Protein AF-A0A926HIU1-F1 (afdb_monomer_lite)

pLDDT: mean 94.16, std 9.05, range [53.41, 98.88]

Foldseek 3Di:
DVVVVVVVVVVVVVVVLVVVLLVVLLVLLVVLLVLLVVLLVCVLVVVVVVNVVSLVVSLVSLVVNCVSCVVPVCSCPDPSNLVSLLSNLLSQQLVCQLVVHDRDDCVNSVHDPVSNVNSVVVNVVSLVVSLVSVVPPPDPPVVSSVRD

Sequence (148 aa):
MHELTDITHFIRSALSEKDAARDLAVRRSRELIRLCSECIRALHRHDWTETDIKLKGIQAAAQEMREGVQAYPDLYYSGYTQDAMKEVAEAFITSAMIRQQTLPTPQALQVEPSTYLNGMAEAATELRRFILDMMRREDSHSDEAERL

Structure (mmCIF, N/CA/C/O backbone):
data_AF-A0A926HIU1-F1
#
_entry.id   AF-A0A926HIU1-F1
#
loop_
_atom_site.group_PDB
_atom_site.id
_atom_site.type_symbol
_atom_site.label_atom_id
_atom_site.label_alt_id
_atom_site.label_comp_id
_atom_site.label_asym_id
_atom_site.label_entity_id
_atom_site.label_seq_id
_atom_site.pdbx_PDB_ins_code
_atom_site.Cartn_x
_atom_site.Cartn_y
_atom_site.Cartn_z
_atom_site.occupancy
_atom_site.B_iso_or_equiv
_atom_site.auth_seq_id
_atom_site.auth_comp_id
_atom_site.auth_asym_id
_atom_site.auth_atom_id
_atom_site.pdbx_PDB_model_num
ATOM 1 N N . MET A 1 1 ? -27.132 0.061 40.334 1.00 61.88 1 MET A N 1
ATOM 2 C CA . MET A 1 1 ? -25.749 0.588 40.496 1.00 61.88 1 MET A CA 1
ATOM 3 C C . MET A 1 1 ? -24.714 -0.374 39.935 1.00 61.88 1 MET A C 1
ATOM 5 O O . MET A 1 1 ? -24.014 0.055 39.035 1.00 61.88 1 MET A O 1
ATOM 9 N N . HIS A 1 2 ? -24.634 -1.632 40.397 1.00 68.31 2 HIS A N 1
ATOM 10 C CA . HIS A 1 2 ? -23.673 -2.628 39.879 1.00 68.31 2 HIS A CA 1
ATOM 11 C C . HIS A 1 2 ? -23.694 -2.716 38.338 1.00 68.31 2 HIS A C 1
ATOM 13 O O . HIS A 1 2 ? -22.686 -2.440 37.704 1.00 68.31 2 HIS A O 1
ATOM 19 N N . GLU A 1 3 ? -24.887 -2.868 37.752 1.00 81.56 3 GLU A N 1
ATOM 20 C CA . GLU A 1 3 ? -25.115 -2.909 36.295 1.00 81.56 3 GLU A CA 1
ATOM 21 C C . GLU A 1 3 ? -24.490 -1.725 35.533 1.00 81.56 3 GLU A C 1
ATOM 23 O O . GLU A 1 3 ? -23.976 -1.895 34.432 1.00 81.56 3 GLU A O 1
ATOM 28 N N . LEU A 1 4 ? -24.498 -0.516 36.111 1.00 90.75 4 LEU A N 1
ATOM 29 C CA . LEU A 1 4 ? -23.894 0.665 35.487 1.00 90.75 4 LEU A CA 1
ATOM 30 C C . LEU A 1 4 ? -22.361 0.587 35.518 1.00 90.75 4 LEU A C 1
ATOM 32 O O . LEU A 1 4 ? -21.713 1.006 34.560 1.00 90.75 4 LEU A O 1
ATOM 36 N N . THR A 1 5 ? -21.780 0.029 36.583 1.00 93.25 5 THR A N 1
ATOM 37 C CA . THR A 1 5 ? -20.344 -0.271 36.661 1.00 93.25 5 THR A CA 1
ATOM 38 C C . THR A 1 5 ? -19.950 -1.298 35.601 1.00 93.25 5 THR A C 1
ATOM 40 O O . THR A 1 5 ? -18.961 -1.083 34.901 1.00 93.25 5 THR A O 1
ATOM 43 N N . ASP A 1 6 ? -20.746 -2.355 35.431 1.00 94.31 6 ASP A N 1
ATOM 44 C CA . ASP A 1 6 ? -20.492 -3.436 34.471 1.00 94.31 6 ASP A CA 1
ATOM 45 C C . ASP A 1 6 ? -20.585 -2.935 33.020 1.00 94.31 6 ASP A C 1
ATOM 47 O O . ASP A 1 6 ? -19.656 -3.120 32.231 1.00 94.31 6 ASP A O 1
ATOM 51 N N . ILE A 1 7 ? -21.645 -2.183 32.691 1.00 95.31 7 ILE A N 1
ATOM 52 C CA . ILE A 1 7 ? -21.810 -1.498 31.397 1.00 95.31 7 ILE A CA 1
ATOM 53 C C . ILE A 1 7 ? -20.630 -0.547 31.129 1.00 95.31 7 ILE A C 1
ATOM 55 O O . ILE A 1 7 ? -20.047 -0.565 30.044 1.00 95.31 7 ILE A O 1
ATOM 59 N N . THR A 1 8 ? -20.224 0.250 32.123 1.00 96.38 8 THR A N 1
ATOM 60 C CA . THR A 1 8 ? -19.092 1.186 31.987 1.00 96.38 8 THR A CA 1
ATOM 61 C C . THR A 1 8 ? -17.752 0.452 31.843 1.00 96.38 8 THR A C 1
ATOM 63 O O . THR A 1 8 ? -16.850 0.942 31.163 1.00 96.38 8 THR A O 1
ATOM 66 N N . HIS A 1 9 ? -17.595 -0.726 32.455 1.00 95.88 9 HIS A N 1
ATOM 67 C CA . HIS A 1 9 ? -16.417 -1.572 32.275 1.00 95.88 9 HIS A CA 1
ATOM 68 C C . HIS A 1 9 ? -16.350 -2.139 30.855 1.00 95.88 9 HIS A C 1
ATOM 70 O O . HIS A 1 9 ? -15.303 -2.040 30.213 1.00 95.88 9 HIS A O 1
ATOM 76 N N . PHE A 1 10 ? -17.456 -2.692 30.353 1.00 96.25 10 PHE A N 1
ATOM 77 C CA . PHE A 1 10 ? -17.552 -3.224 28.995 1.00 96.25 10 PHE A CA 1
ATOM 78 C C . PHE A 1 10 ? -17.239 -2.152 27.940 1.00 96.25 10 PHE A C 1
ATOM 80 O O . PHE A 1 10 ? -16.348 -2.347 27.113 1.00 96.25 10 PHE A O 1
ATOM 87 N N . ILE A 1 11 ? -17.892 -0.985 28.026 1.00 97.25 11 ILE A N 1
ATOM 88 C CA . ILE A 1 11 ? -17.671 0.138 27.099 1.00 97.25 11 ILE A CA 1
ATOM 89 C C . ILE A 1 11 ? -16.201 0.584 27.114 1.00 97.25 11 ILE A C 1
ATOM 91 O O . ILE A 1 11 ? -15.611 0.790 26.055 1.00 97.25 11 ILE A O 1
ATOM 95 N N . ARG A 1 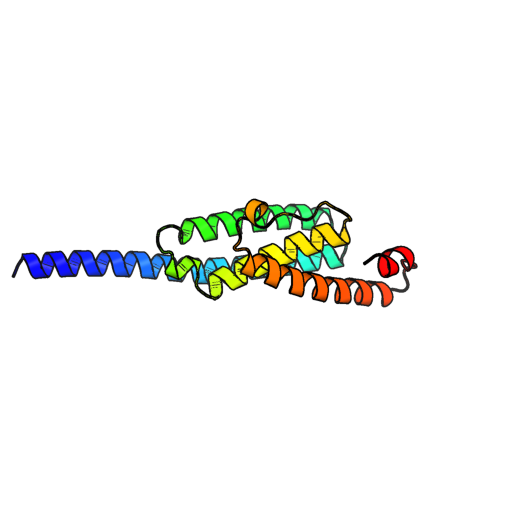12 ? -15.578 0.694 28.296 1.00 97.25 12 ARG A N 1
ATOM 96 C CA . ARG A 1 12 ? -14.164 1.083 28.411 1.00 97.25 12 ARG A CA 1
ATOM 97 C C . ARG A 1 12 ? -13.221 0.057 27.777 1.00 97.25 12 ARG A C 1
ATOM 99 O O . ARG A 1 12 ? -12.244 0.476 27.163 1.00 97.25 12 ARG A O 1
ATOM 106 N N . SER A 1 13 ? -13.498 -1.242 27.910 1.00 97.06 13 SER A N 1
ATOM 107 C CA . SER A 1 13 ? -12.695 -2.299 27.273 1.00 97.06 13 SER A CA 1
ATOM 108 C C . SER A 1 13 ? -12.758 -2.177 25.750 1.00 97.06 13 SER A C 1
ATOM 110 O O . SER A 1 13 ? -11.735 -1.932 25.117 1.00 97.06 13 SER A O 1
ATOM 112 N N . ALA A 1 14 ? -13.970 -2.172 25.185 1.00 96.19 14 ALA A N 1
ATOM 113 C CA . ALA A 1 14 ? -14.190 -2.082 23.741 1.00 96.19 14 ALA A CA 1
ATOM 114 C C . ALA A 1 14 ? -13.585 -0.811 23.108 1.00 96.19 14 ALA A C 1
ATOM 116 O O . ALA A 1 14 ? -13.037 -0.863 22.007 1.00 96.19 14 ALA A O 1
ATOM 117 N N . LEU A 1 15 ? -13.640 0.332 23.805 1.00 97.25 15 LEU A N 1
ATOM 118 C CA . LEU A 1 15 ? -12.967 1.559 23.361 1.00 97.25 15 LEU A CA 1
ATOM 119 C C . LEU A 1 15 ? -11.438 1.431 23.416 1.00 97.25 15 LEU A C 1
ATOM 121 O O . LEU A 1 15 ? -10.770 1.810 22.458 1.00 97.25 15 LEU A O 1
ATOM 125 N N . SER A 1 16 ? -10.888 0.845 24.483 1.00 97.75 16 SER A N 1
ATOM 126 C CA . SER A 1 16 ? -9.435 0.672 24.656 1.00 97.75 16 SER A CA 1
ATOM 127 C C . SER A 1 16 ? -8.839 -0.304 23.632 1.00 97.75 16 SER A C 1
ATOM 129 O O . SER A 1 16 ? -7.757 -0.069 23.097 1.00 97.75 16 SER A O 1
ATOM 131 N N . GLU A 1 17 ? -9.560 -1.384 23.320 1.00 97.12 17 GLU A N 1
ATOM 132 C CA . GLU A 1 17 ? -9.205 -2.365 22.287 1.00 97.12 17 GLU A CA 1
ATOM 133 C C . GLU A 1 17 ? -9.196 -1.727 20.887 1.00 97.12 17 GLU A C 1
ATOM 135 O O . GLU A 1 17 ? -8.283 -1.966 20.091 1.00 97.12 17 GLU A O 1
ATOM 140 N N . LYS A 1 18 ? -10.167 -0.850 20.606 1.00 97.75 18 LYS A N 1
ATOM 141 C CA . LYS A 1 18 ? -10.254 -0.100 19.348 1.00 97.75 18 LYS A CA 1
ATOM 142 C C . LYS A 1 18 ? -9.202 1.011 19.231 1.00 97.75 18 LYS A C 1
ATOM 144 O O . LYS A 1 18 ? -8.629 1.184 18.155 1.00 97.75 18 LYS A O 1
ATOM 149 N N . ASP A 1 19 ? -8.912 1.735 20.312 1.00 98.06 19 ASP A N 1
ATOM 150 C CA . ASP A 1 19 ? -7.823 2.720 20.364 1.00 98.06 19 ASP A CA 1
ATOM 151 C C . ASP A 1 19 ? -6.466 2.049 20.089 1.00 98.06 19 ASP A C 1
ATOM 153 O O . ASP A 1 19 ? -5.691 2.531 19.261 1.00 98.06 19 ASP A O 1
ATOM 157 N N . ALA A 1 20 ? -6.206 0.885 20.697 1.00 97.69 20 ALA A N 1
ATOM 158 C CA . ALA A 1 20 ? -4.994 0.107 20.444 1.00 97.69 20 ALA A CA 1
ATOM 159 C C . ALA A 1 20 ? -4.888 -0.368 18.980 1.00 97.69 20 ALA A C 1
ATOM 161 O O . ALA A 1 20 ? -3.801 -0.317 18.393 1.00 97.69 20 ALA A O 1
ATOM 162 N N . ALA A 1 21 ? -6.004 -0.781 18.366 1.00 98.00 21 ALA A N 1
ATOM 163 C CA . ALA A 1 21 ? -6.051 -1.152 16.951 1.00 98.00 21 ALA A CA 1
ATOM 164 C C . ALA A 1 21 ? -5.773 0.044 16.022 1.00 98.00 21 ALA A C 1
ATOM 166 O O . ALA A 1 21 ? -4.969 -0.078 15.095 1.00 98.00 21 ALA A O 1
ATOM 167 N N . ARG A 1 22 ? -6.348 1.225 16.303 1.00 98.44 22 ARG 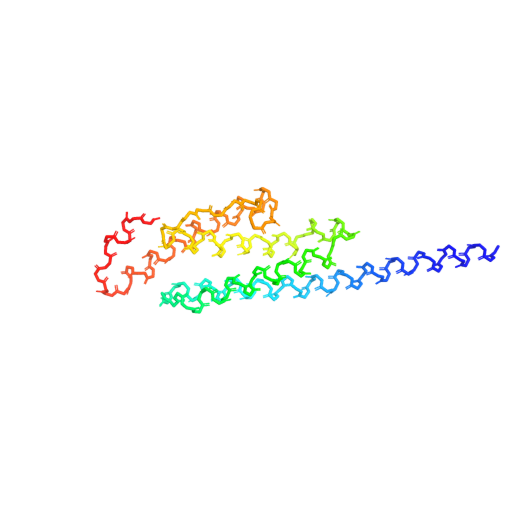A N 1
ATOM 168 C CA . ARG A 1 22 ? -6.043 2.473 15.575 1.00 98.44 22 ARG A CA 1
ATOM 169 C C . ARG A 1 22 ? -4.556 2.804 15.662 1.00 98.44 22 ARG A C 1
ATOM 171 O O . ARG A 1 22 ? -3.921 3.064 14.644 1.00 98.44 22 ARG A O 1
ATOM 178 N N . ASP A 1 23 ? -3.987 2.776 16.861 1.00 98.31 23 ASP A N 1
ATOM 179 C CA . ASP A 1 23 ? -2.602 3.192 17.088 1.00 98.31 23 ASP A CA 1
ATOM 180 C C . ASP A 1 23 ? -1.588 2.166 16.538 1.00 98.31 23 ASP A C 1
ATOM 182 O O . ASP A 1 23 ? -0.433 2.503 16.261 1.00 98.31 23 ASP A O 1
ATOM 186 N N . LEU A 1 24 ? -2.000 0.912 16.321 1.00 97.88 24 LEU A N 1
ATOM 187 C CA . LEU A 1 24 ? -1.267 -0.057 15.502 1.00 97.88 24 LEU A CA 1
ATOM 188 C C . LEU A 1 24 ? -1.399 0.253 14.001 1.00 97.88 24 LEU A C 1
ATOM 190 O O . LEU A 1 24 ? -0.385 0.288 13.303 1.00 97.88 24 LEU A O 1
ATOM 194 N N . ALA A 1 25 ? -2.606 0.535 13.509 1.00 98.12 25 ALA A N 1
ATOM 195 C CA . ALA A 1 25 ? -2.863 0.834 12.100 1.00 98.12 25 ALA A CA 1
ATOM 196 C C . ALA A 1 25 ? -2.163 2.122 11.619 1.00 98.12 25 ALA A C 1
ATOM 198 O O . ALA A 1 25 ? -1.570 2.124 10.545 1.00 98.12 25 ALA A O 1
ATOM 199 N N . VAL A 1 26 ? -2.115 3.176 12.442 1.00 98.56 26 VAL A N 1
ATOM 200 C CA . VAL A 1 26 ? -1.377 4.430 12.165 1.00 98.56 26 VAL A CA 1
ATOM 201 C C . VAL A 1 26 ? 0.150 4.228 12.134 1.00 98.56 26 VAL A C 1
ATOM 203 O O . VAL A 1 26 ? 0.873 5.025 11.532 1.00 98.56 26 VAL A O 1
ATOM 206 N N . ARG A 1 27 ? 0.668 3.161 12.759 1.00 98.44 27 ARG A N 1
ATOM 207 C CA . ARG A 1 27 ? 2.082 2.762 12.639 1.00 98.44 27 ARG A CA 1
ATOM 208 C C . ARG A 1 27 ? 2.318 1.880 11.412 1.00 98.44 27 ARG A C 1
ATOM 210 O O . ARG A 1 27 ? 3.248 2.157 10.659 1.00 98.44 27 ARG A O 1
ATOM 217 N N . ARG A 1 28 ? 1.462 0.875 11.177 1.00 98.31 28 ARG A N 1
ATOM 218 C CA . ARG A 1 28 ? 1.539 -0.007 9.998 1.00 98.31 28 ARG A CA 1
ATOM 219 C C . ARG A 1 28 ? 1.357 0.757 8.681 1.00 98.31 28 ARG A C 1
ATOM 221 O O . ARG A 1 28 ? 2.085 0.463 7.744 1.00 98.31 28 ARG A O 1
ATOM 228 N N . SER A 1 29 ? 0.496 1.778 8.622 1.00 98.56 29 SER A N 1
ATOM 229 C CA . SER A 1 29 ? 0.329 2.630 7.433 1.00 98.56 29 SER A CA 1
ATOM 230 C C . SER A 1 29 ? 1.634 3.301 7.011 1.00 98.56 29 SER A C 1
ATOM 232 O O . SER A 1 29 ? 2.082 3.135 5.882 1.00 98.56 29 SER A O 1
ATOM 234 N N . ARG A 1 30 ? 2.285 4.015 7.936 1.00 98.62 30 ARG A N 1
ATOM 235 C CA . ARG A 1 30 ? 3.547 4.735 7.695 1.00 98.62 30 ARG A CA 1
ATOM 236 C C . ARG A 1 30 ? 4.676 3.804 7.259 1.00 98.62 30 ARG A C 1
ATOM 238 O O . ARG A 1 30 ? 5.469 4.170 6.397 1.00 98.62 30 ARG A O 1
ATOM 245 N N . GLU A 1 31 ? 4.731 2.609 7.839 1.00 98.56 31 GLU A N 1
ATOM 246 C CA . GLU A 1 31 ? 5.703 1.581 7.465 1.00 98.56 31 GLU A CA 1
ATOM 247 C C . GLU A 1 31 ? 5.413 0.994 6.074 1.00 98.56 31 GLU A C 1
ATOM 249 O O . GLU A 1 31 ? 6.321 0.865 5.256 1.00 98.56 31 GLU A O 1
ATOM 254 N N . LEU A 1 32 ? 4.146 0.715 5.757 1.00 98.75 32 LEU A N 1
ATOM 255 C CA . LEU A 1 32 ? 3.725 0.220 4.446 1.00 98.75 32 LEU A CA 1
ATOM 256 C C . LEU A 1 32 ? 4.008 1.245 3.334 1.00 98.75 32 LEU A C 1
ATOM 258 O O . LEU A 1 32 ? 4.579 0.883 2.306 1.00 98.75 32 LEU A O 1
ATOM 262 N N . ILE A 1 33 ? 3.718 2.527 3.581 1.00 98.81 33 ILE A N 1
ATOM 263 C CA . ILE A 1 33 ? 4.071 3.665 2.713 1.00 98.81 33 ILE A CA 1
ATOM 264 C C . ILE A 1 33 ? 5.592 3.716 2.480 1.00 98.81 33 ILE A C 1
ATOM 266 O O . ILE A 1 33 ? 6.048 3.790 1.338 1.00 98.81 33 ILE A O 1
ATOM 270 N N . ARG A 1 34 ? 6.408 3.596 3.544 1.00 98.81 34 ARG A N 1
ATOM 271 C CA . ARG A 1 34 ? 7.880 3.548 3.432 1.00 98.81 34 ARG A CA 1
ATOM 272 C C . ARG A 1 34 ? 8.341 2.396 2.534 1.00 98.81 34 ARG A C 1
ATOM 274 O O . ARG A 1 34 ? 9.189 2.613 1.667 1.00 98.81 34 ARG A O 1
ATOM 281 N N . LEU A 1 35 ? 7.787 1.197 2.722 1.00 98.81 35 LEU A N 1
ATOM 282 C CA . LEU A 1 35 ? 8.125 0.011 1.929 1.00 98.81 35 LEU A CA 1
ATOM 283 C C . LEU A 1 35 ? 7.746 0.182 0.447 1.00 98.81 35 LEU A C 1
ATOM 285 O O . LEU A 1 35 ? 8.570 -0.123 -0.417 1.00 98.81 35 LEU A O 1
ATOM 289 N N . CYS A 1 36 ? 6.564 0.733 0.146 1.00 98.81 36 CYS A N 1
ATOM 290 C CA . CYS A 1 36 ? 6.122 1.040 -1.224 1.00 98.81 36 CYS A CA 1
ATOM 291 C C . CYS A 1 36 ? 7.060 2.052 -1.898 1.00 98.81 36 CYS A C 1
ATOM 293 O O . CYS A 1 36 ? 7.647 1.762 -2.942 1.00 98.81 36 CYS A O 1
ATOM 295 N N . SER A 1 37 ? 7.320 3.176 -1.224 1.00 98.50 37 SER A N 1
ATOM 296 C CA . SER A 1 37 ? 8.301 4.189 -1.630 1.00 98.50 37 SER A CA 1
ATOM 297 C C . SER A 1 37 ? 9.711 3.622 -1.880 1.00 98.50 37 SER A C 1
ATOM 299 O O . SER A 1 37 ? 10.435 4.101 -2.752 1.00 98.50 37 SER A O 1
ATOM 301 N N . GLU A 1 38 ? 10.155 2.615 -1.124 1.00 98.62 38 GLU A N 1
ATOM 302 C CA . GLU A 1 38 ? 11.442 1.949 -1.366 1.00 98.62 38 GLU A CA 1
ATOM 303 C C . GLU A 1 38 ? 11.417 0.968 -2.540 1.00 98.62 38 GLU A C 1
ATOM 305 O O . GLU A 1 38 ? 12.418 0.859 -3.247 1.00 98.62 38 GLU A O 1
ATOM 310 N N . CYS A 1 39 ? 10.297 0.281 -2.773 1.00 98.69 39 CYS A N 1
ATOM 311 C CA . CYS A 1 39 ? 10.114 -0.577 -3.942 1.00 98.69 39 CYS A CA 1
ATOM 312 C C . CYS A 1 39 ? 10.135 0.237 -5.238 1.00 98.69 39 CYS A C 1
ATOM 314 O O . CYS A 1 39 ? 10.823 -0.130 -6.186 1.00 98.69 39 CYS A O 1
ATOM 316 N N . ILE A 1 40 ? 9.472 1.393 -5.245 1.00 98.00 40 ILE A N 1
ATOM 317 C CA . ILE A 1 40 ?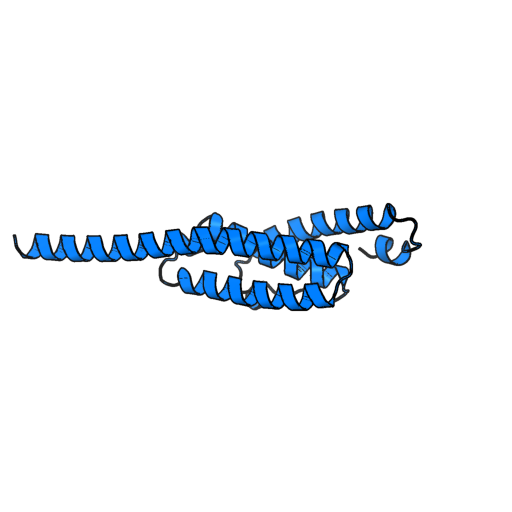 9.506 2.342 -6.361 1.00 98.00 40 ILE A CA 1
ATOM 318 C C . ILE A 1 40 ? 10.945 2.835 -6.607 1.00 98.00 40 ILE A C 1
ATOM 320 O O . ILE A 1 40 ? 11.427 2.817 -7.739 1.00 98.00 40 ILE A O 1
ATOM 324 N N . ARG A 1 41 ? 11.710 3.163 -5.556 1.00 97.38 41 ARG A N 1
ATOM 325 C CA . ARG A 1 41 ? 13.138 3.518 -5.706 1.00 97.38 41 ARG A CA 1
ATOM 326 C C . ARG A 1 41 ? 14.012 2.370 -6.229 1.00 97.38 41 ARG A C 1
ATOM 328 O O . ARG A 1 41 ? 15.030 2.664 -6.851 1.00 97.38 41 ARG A O 1
ATOM 335 N N . ALA A 1 42 ? 13.668 1.107 -5.967 1.00 97.44 42 ALA A N 1
ATOM 336 C CA . ALA A 1 42 ? 14.366 -0.055 -6.530 1.00 97.44 42 ALA A CA 1
ATOM 337 C C . ALA A 1 42 ? 14.035 -0.247 -8.023 1.00 97.44 42 ALA A C 1
ATOM 339 O O . ALA A 1 42 ? 14.953 -0.436 -8.824 1.00 97.44 42 ALA A O 1
ATOM 340 N N . LEU A 1 43 ? 12.762 -0.073 -8.412 1.00 95.56 43 LEU A N 1
ATOM 341 C CA . LEU A 1 43 ? 12.321 -0.056 -9.814 1.00 95.56 43 LEU A CA 1
ATOM 342 C C . LEU A 1 43 ? 13.109 0.974 -10.640 1.00 95.56 43 LEU A C 1
ATOM 344 O O . LEU A 1 43 ? 13.678 0.610 -11.662 1.00 95.56 43 LEU A O 1
ATOM 348 N N . HIS A 1 44 ? 13.250 2.216 -10.158 1.00 94.00 44 HIS A N 1
ATOM 349 C CA . HIS A 1 44 ? 14.044 3.288 -10.805 1.00 94.00 44 HIS A CA 1
ATOM 350 C C . HIS A 1 44 ? 15.543 2.986 -10.993 1.00 94.00 44 HIS A C 1
ATOM 352 O O . HIS A 1 44 ? 16.227 3.683 -11.751 1.00 94.00 44 HIS A O 1
ATOM 358 N N . ARG A 1 45 ? 16.075 1.968 -10.304 1.00 93.06 45 ARG A N 1
ATOM 359 C CA . ARG A 1 45 ? 17.447 1.456 -10.480 1.00 93.06 45 ARG A CA 1
ATOM 360 C C . ARG A 1 45 ? 17.511 0.181 -11.325 1.00 93.06 45 ARG A C 1
ATOM 362 O O . ARG A 1 45 ? 18.600 -0.347 -11.511 1.00 93.06 45 ARG A O 1
ATOM 369 N N . HIS A 1 46 ? 16.371 -0.310 -11.813 1.00 92.88 46 HIS A N 1
ATOM 370 C CA . HIS A 1 46 ? 16.218 -1.610 -12.471 1.00 92.88 46 HIS A CA 1
ATOM 371 C C . HIS A 1 46 ? 16.690 -2.789 -11.589 1.00 92.88 46 HIS A C 1
ATOM 373 O O . HIS A 1 46 ? 17.028 -3.859 -12.098 1.00 92.88 46 HIS A O 1
ATOM 379 N N . ASP A 1 47 ? 16.691 -2.628 -10.255 1.00 96.38 47 ASP A N 1
ATOM 380 C CA . ASP A 1 47 ? 17.004 -3.720 -9.326 1.00 96.38 47 ASP A CA 1
ATOM 381 C C . ASP A 1 47 ? 15.765 -4.600 -9.140 1.00 96.38 47 ASP A C 1
ATOM 383 O O . ASP A 1 47 ? 14.977 -4.473 -8.195 1.00 96.38 47 ASP A O 1
ATOM 387 N N . TRP A 1 48 ? 15.565 -5.489 -10.110 1.00 95.69 48 TRP A N 1
ATOM 388 C CA . TRP A 1 48 ? 14.440 -6.418 -10.136 1.00 95.69 48 TRP A CA 1
ATOM 389 C C . TRP A 1 48 ? 14.469 -7.413 -8.969 1.00 95.69 48 TRP A C 1
ATOM 391 O O . TRP A 1 48 ? 13.412 -7.874 -8.543 1.00 95.69 48 TRP A O 1
ATOM 401 N N . THR A 1 49 ? 15.650 -7.710 -8.414 1.00 97.88 49 THR A N 1
ATOM 402 C CA . THR A 1 49 ? 15.791 -8.650 -7.291 1.00 97.88 49 THR A CA 1
ATOM 403 C C . THR A 1 49 ? 15.347 -7.990 -5.990 1.00 97.88 49 THR A C 1
ATOM 405 O O . THR A 1 49 ? 14.538 -8.562 -5.259 1.00 97.88 49 THR A O 1
ATOM 408 N N . GLU A 1 50 ? 15.799 -6.762 -5.721 1.00 98.12 50 GLU A N 1
ATOM 409 C CA . GLU A 1 50 ? 15.314 -5.976 -4.586 1.00 98.12 50 GLU A CA 1
ATOM 410 C C . GLU A 1 50 ? 13.816 -5.657 -4.732 1.00 98.12 50 GLU A C 1
ATOM 412 O O . GLU A 1 50 ? 13.070 -5.780 -3.760 1.00 98.12 50 GLU A O 1
ATOM 417 N N . THR A 1 51 ? 13.350 -5.337 -5.945 1.00 98.38 51 THR A N 1
ATOM 418 C CA . THR A 1 51 ? 11.923 -5.138 -6.260 1.00 98.38 51 THR A CA 1
ATOM 419 C C . THR A 1 51 ? 11.086 -6.365 -5.886 1.00 98.38 51 THR A C 1
ATOM 421 O O . THR A 1 51 ? 10.137 -6.243 -5.114 1.00 98.38 51 THR A O 1
ATOM 424 N N . ASP A 1 52 ? 11.436 -7.563 -6.370 1.00 98.25 52 ASP A N 1
ATOM 425 C CA . ASP A 1 52 ? 10.649 -8.780 -6.117 1.00 98.25 52 ASP A CA 1
ATOM 426 C C . ASP A 1 52 ? 10.700 -9.247 -4.652 1.00 98.25 52 ASP A C 1
ATOM 428 O O . ASP A 1 52 ? 9.811 -9.976 -4.201 1.00 98.25 52 ASP A O 1
ATOM 432 N N . ILE A 1 53 ? 11.712 -8.822 -3.888 1.00 98.50 53 ILE A N 1
ATOM 433 C CA . ILE A 1 53 ? 11.763 -8.985 -2.429 1.00 98.50 53 ILE A CA 1
ATOM 434 C C . ILE A 1 53 ? 10.845 -7.961 -1.744 1.00 98.50 53 ILE A C 1
ATOM 436 O O . ILE A 1 53 ? 10.028 -8.341 -0.900 1.00 98.50 53 ILE A O 1
ATOM 440 N N . LYS A 1 54 ? 10.925 -6.675 -2.116 1.00 98.69 54 LYS A N 1
ATOM 441 C CA . LYS A 1 54 ? 10.111 -5.611 -1.507 1.00 98.69 54 LYS A CA 1
ATOM 442 C C . LYS A 1 54 ? 8.620 -5.776 -1.798 1.00 98.69 54 LYS A C 1
ATOM 444 O O . LYS A 1 54 ? 7.841 -5.629 -0.865 1.00 98.69 54 LYS A O 1
ATOM 449 N N . LEU A 1 55 ? 8.209 -6.167 -3.008 1.00 98.62 55 LEU A N 1
ATOM 450 C CA . LEU A 1 55 ? 6.798 -6.445 -3.330 1.00 98.62 55 LEU A CA 1
ATOM 451 C C . LEU A 1 55 ? 6.200 -7.532 -2.421 1.00 98.62 55 LEU A C 1
ATOM 453 O O . LEU A 1 55 ? 5.099 -7.363 -1.902 1.00 98.62 55 LEU A O 1
ATOM 457 N N . LYS A 1 56 ? 6.942 -8.614 -2.146 1.00 98.50 56 LYS A N 1
ATOM 458 C CA . LYS A 1 56 ? 6.507 -9.666 -1.205 1.00 98.50 56 LYS A CA 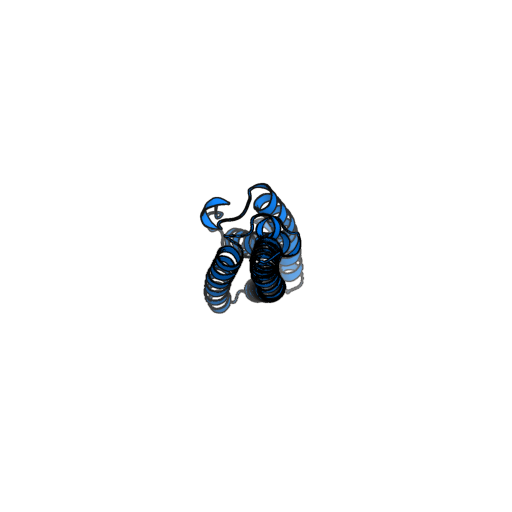1
ATOM 459 C C . LYS A 1 56 ? 6.388 -9.137 0.228 1.00 98.50 56 LYS A C 1
ATOM 461 O O . LYS A 1 56 ? 5.417 -9.447 0.913 1.00 98.50 56 LYS A O 1
ATOM 466 N N . GLY A 1 57 ? 7.337 -8.302 0.660 1.00 98.69 57 GLY A N 1
ATOM 467 C CA . GLY A 1 57 ? 7.278 -7.617 1.957 1.00 98.69 57 GLY A CA 1
ATOM 468 C C . GLY A 1 57 ? 6.076 -6.672 2.081 1.00 98.69 57 GLY A C 1
ATOM 469 O O . GLY A 1 57 ? 5.378 -6.701 3.090 1.00 98.69 57 GLY A O 1
ATOM 470 N N . ILE A 1 58 ? 5.784 -5.896 1.033 1.00 98.81 58 ILE A N 1
ATOM 471 C CA . ILE A 1 58 ? 4.609 -5.018 0.936 1.00 98.81 58 ILE A CA 1
ATOM 472 C C . ILE A 1 58 ? 3.318 -5.838 1.013 1.00 98.81 58 ILE A C 1
ATOM 474 O O . ILE A 1 58 ? 2.419 -5.475 1.765 1.00 98.81 58 ILE A O 1
ATOM 478 N N . GLN A 1 59 ? 3.223 -6.962 0.294 1.00 98.56 59 GLN A N 1
ATOM 479 C CA . GLN A 1 59 ? 2.035 -7.822 0.316 1.00 98.56 59 GLN A CA 1
ATOM 480 C C . GLN A 1 59 ? 1.747 -8.373 1.722 1.00 98.56 59 GLN A C 1
ATOM 482 O O . GLN A 1 59 ? 0.601 -8.325 2.171 1.00 98.56 59 GLN A O 1
ATOM 487 N N . ALA A 1 60 ? 2.783 -8.835 2.431 1.00 98.56 60 ALA A N 1
ATOM 488 C CA . ALA A 1 60 ? 2.670 -9.312 3.809 1.00 98.56 60 ALA A CA 1
ATOM 489 C C . ALA A 1 60 ? 2.293 -8.183 4.787 1.00 98.56 60 ALA A C 1
ATOM 491 O O . ALA A 1 60 ? 1.338 -8.322 5.550 1.00 98.56 60 ALA A O 1
ATOM 492 N N . ALA A 1 61 ? 2.971 -7.033 4.717 1.00 98.62 61 ALA A N 1
ATOM 493 C CA . ALA A 1 61 ? 2.678 -5.877 5.567 1.00 98.62 61 ALA A CA 1
ATOM 494 C C . ALA A 1 61 ? 1.268 -5.300 5.315 1.00 98.62 61 ALA A C 1
ATOM 496 O O . ALA A 1 61 ? 0.590 -4.884 6.256 1.00 98.62 61 ALA A O 1
ATOM 497 N N . ALA A 1 62 ? 0.787 -5.327 4.067 1.00 98.56 62 ALA A N 1
ATOM 498 C CA . ALA A 1 62 ? -0.577 -4.948 3.715 1.00 98.56 62 ALA A CA 1
ATOM 499 C C . ALA A 1 62 ? -1.614 -5.938 4.271 1.00 98.56 62 ALA A C 1
ATOM 501 O O . ALA A 1 62 ? -2.637 -5.509 4.804 1.00 98.56 62 ALA A O 1
ATOM 502 N N . GLN A 1 63 ? -1.347 -7.248 4.210 1.00 98.31 63 GLN A N 1
ATOM 503 C CA . GLN A 1 63 ? -2.197 -8.261 4.842 1.00 98.31 63 GLN A CA 1
ATOM 504 C C . GLN A 1 63 ? -2.270 -8.052 6.364 1.00 98.31 63 GLN A C 1
ATOM 506 O O . GLN A 1 63 ? -3.366 -7.862 6.890 1.00 98.31 63 GLN A O 1
ATOM 511 N N . GLU A 1 64 ? -1.123 -7.975 7.047 1.00 97.81 64 GLU A N 1
ATOM 512 C CA . GLU A 1 64 ? -1.037 -7.685 8.487 1.00 97.81 64 GLU A CA 1
ATOM 513 C C . GLU A 1 64 ? -1.810 -6.413 8.879 1.00 97.81 64 GLU A C 1
ATOM 515 O O . GLU A 1 64 ? -2.431 -6.331 9.945 1.00 97.81 64 GLU A O 1
ATOM 520 N N . MET A 1 65 ? -1.748 -5.380 8.037 1.00 97.38 65 MET A N 1
ATOM 521 C CA . MET A 1 65 ? -2.449 -4.126 8.272 1.00 97.38 65 MET A CA 1
ATOM 522 C C . MET A 1 65 ? -3.968 -4.283 8.152 1.00 97.38 65 MET A C 1
ATOM 524 O O . MET A 1 65 ? -4.678 -3.780 9.021 1.00 97.38 65 MET A O 1
ATOM 528 N N . ARG A 1 66 ? -4.465 -5.002 7.134 1.00 97.00 66 ARG A N 1
ATOM 529 C CA . ARG A 1 66 ? -5.902 -5.284 6.964 1.00 97.00 66 ARG A CA 1
ATOM 530 C C . ARG A 1 66 ? -6.452 -6.147 8.099 1.00 97.00 66 ARG A C 1
ATOM 532 O O . ARG A 1 66 ? -7.484 -5.804 8.667 1.00 97.00 66 ARG A O 1
ATOM 539 N N . GLU A 1 67 ? -5.742 -7.209 8.473 1.00 96.75 67 GLU A N 1
ATOM 540 C CA . GLU A 1 67 ? -6.101 -8.085 9.599 1.00 96.75 67 GLU A CA 1
ATOM 541 C C . GLU A 1 67 ? -6.191 -7.294 10.914 1.00 96.75 67 GLU A C 1
ATOM 543 O O . GLU A 1 67 ? -7.168 -7.414 11.652 1.00 96.75 67 GLU A O 1
ATOM 548 N N . GLY A 1 68 ? -5.230 -6.394 11.164 1.00 96.19 68 GLY A N 1
ATOM 549 C CA . GLY A 1 68 ? -5.200 -5.535 12.355 1.00 96.19 68 GLY A CA 1
ATOM 550 C C . GLY A 1 68 ? -6.367 -4.545 12.495 1.00 96.19 68 GLY A C 1
ATOM 551 O O . GLY A 1 68 ? -6.566 -4.011 13.586 1.00 96.19 68 GLY A O 1
ATOM 552 N N . VAL A 1 69 ? -7.149 -4.308 11.434 1.00 96.56 69 VAL A N 1
ATOM 553 C CA . VAL A 1 69 ? -8.354 -3.452 11.452 1.00 96.56 69 VAL A CA 1
ATOM 554 C C . VAL A 1 69 ? -9.637 -4.190 11.053 1.00 96.56 69 VAL A C 1
ATOM 556 O O . VAL A 1 69 ? -10.691 -3.566 10.980 1.00 96.56 69 VAL A O 1
ATOM 559 N N . GLN A 1 70 ? -9.594 -5.508 10.830 1.00 93.94 70 GLN A N 1
ATOM 560 C CA . GLN A 1 70 ? -10.720 -6.279 10.281 1.00 93.94 70 GLN A CA 1
ATOM 561 C C . GLN A 1 70 ? -11.997 -6.195 11.139 1.00 93.94 70 GLN A C 1
ATOM 563 O O . GLN A 1 70 ? -13.103 -6.171 10.602 1.00 93.94 70 GLN A O 1
ATOM 568 N N . ALA A 1 71 ? -11.856 -6.110 12.465 1.00 95.06 71 ALA A N 1
ATOM 569 C CA . ALA A 1 71 ? -12.973 -5.949 13.401 1.00 95.06 71 ALA A CA 1
ATOM 570 C C . ALA A 1 71 ? -13.554 -4.517 13.447 1.00 95.06 71 ALA A C 1
ATOM 572 O O . ALA A 1 71 ? -14.587 -4.292 14.077 1.00 95.06 71 ALA A O 1
ATOM 573 N N . TYR A 1 72 ? -12.906 -3.545 12.796 1.00 96.81 72 TYR A N 1
ATOM 574 C CA . TYR A 1 72 ? -13.187 -2.117 12.931 1.00 96.81 72 TYR A CA 1
ATOM 575 C C . TYR A 1 72 ? -13.284 -1.435 11.552 1.00 96.81 72 TYR A C 1
ATOM 577 O O . TYR A 1 72 ? -12.324 -0.798 11.104 1.00 96.81 72 TYR A O 1
ATOM 585 N N . PRO A 1 73 ? -14.439 -1.521 10.862 1.00 96.56 73 PRO A N 1
ATOM 586 C CA . PRO A 1 73 ? -14.598 -0.981 9.510 1.00 96.56 73 PRO A CA 1
ATOM 587 C C . PRO A 1 73 ? -14.243 0.506 9.374 1.00 96.56 73 PRO A C 1
ATOM 589 O O . PRO A 1 73 ? -13.696 0.910 8.355 1.00 96.56 73 PRO A O 1
ATOM 592 N N . ASP A 1 74 ? -14.476 1.328 10.399 1.00 97.75 74 ASP A N 1
ATOM 593 C CA . ASP A 1 74 ? -14.112 2.750 10.380 1.00 97.75 74 ASP A CA 1
ATOM 594 C C . ASP A 1 74 ? -12.598 3.007 10.500 1.00 97.75 74 ASP A C 1
ATOM 596 O O . ASP A 1 74 ? -12.127 4.066 10.092 1.00 97.75 74 ASP A O 1
ATOM 600 N N . LEU A 1 75 ? -11.817 2.033 10.985 1.00 98.12 75 LEU A N 1
ATOM 601 C CA . LEU A 1 75 ? -10.353 2.054 10.898 1.00 98.12 75 LEU A CA 1
ATOM 602 C C . LEU A 1 75 ? -9.869 1.538 9.530 1.00 98.12 75 LEU A C 1
ATOM 604 O O . LEU A 1 75 ? -8.884 2.058 9.002 1.00 98.12 75 LEU A O 1
ATOM 608 N N . TYR A 1 76 ? -10.580 0.585 8.913 1.00 97.50 76 TYR A N 1
ATOM 609 C CA . TYR A 1 76 ? -10.300 0.131 7.542 1.00 97.50 76 TYR A CA 1
ATOM 610 C C . TYR A 1 76 ? -10.551 1.230 6.496 1.00 97.50 76 TYR A C 1
ATOM 612 O O . TYR A 1 76 ? -9.680 1.512 5.677 1.00 97.50 76 TYR A O 1
ATOM 620 N N . TYR A 1 77 ? -11.701 1.905 6.544 1.00 97.25 77 TYR A N 1
ATOM 621 C CA . TYR A 1 77 ? -12.049 3.003 5.628 1.00 97.25 77 TYR A CA 1
ATOM 622 C C . TYR A 1 77 ? -11.471 4.369 6.043 1.00 97.25 77 TYR A C 1
ATOM 624 O O . TYR A 1 77 ? -11.803 5.392 5.447 1.00 97.25 77 TYR A O 1
ATOM 632 N N . SER A 1 78 ? -10.604 4.411 7.058 1.00 97.75 78 SER A N 1
ATOM 633 C CA . SER A 1 78 ? -9.908 5.639 7.450 1.00 97.75 78 SER A CA 1
ATOM 634 C C . SER A 1 78 ? -8.860 6.057 6.412 1.00 97.75 78 SER A C 1
ATOM 636 O O . SER A 1 78 ? -8.267 5.209 5.740 1.00 97.75 78 SER A O 1
ATOM 638 N N . GLY A 1 79 ? -8.584 7.366 6.332 1.00 97.19 79 GLY A N 1
ATOM 639 C CA . GLY A 1 79 ? -7.606 7.933 5.395 1.00 97.19 79 GLY A CA 1
ATOM 640 C C . GLY A 1 79 ? -6.252 7.226 5.458 1.00 97.19 79 GLY A C 1
ATOM 641 O O . GLY A 1 79 ? -5.847 6.620 4.480 1.00 97.19 79 GLY A O 1
ATOM 642 N N . TYR A 1 80 ? -5.623 7.144 6.636 1.00 97.75 80 TYR A N 1
ATOM 643 C CA . TYR A 1 80 ? -4.305 6.508 6.777 1.00 97.75 80 TYR A CA 1
ATOM 644 C C . TYR A 1 80 ? -4.269 5.018 6.383 1.00 97.75 80 TYR A C 1
ATOM 646 O O . TYR A 1 80 ? -3.192 4.515 6.067 1.00 97.75 80 TYR A O 1
ATOM 654 N N . THR A 1 81 ? -5.400 4.301 6.395 1.00 98.00 81 THR A N 1
ATOM 655 C CA . THR A 1 81 ? -5.468 2.932 5.862 1.00 98.00 81 THR A CA 1
ATOM 656 C C . THR A 1 81 ? -5.611 2.932 4.345 1.00 98.00 81 THR A C 1
ATOM 658 O O . THR A 1 81 ? -4.870 2.223 3.667 1.00 98.00 81 THR A O 1
ATOM 661 N N . GLN A 1 82 ? -6.513 3.744 3.795 1.00 98.25 82 GLN A N 1
ATOM 662 C CA . GLN A 1 82 ? -6.736 3.806 2.349 1.00 98.25 82 GLN A CA 1
ATOM 663 C C . GLN A 1 82 ? -5.553 4.446 1.601 1.00 98.25 82 GLN A C 1
ATOM 665 O O . GLN A 1 82 ? -5.173 3.938 0.553 1.00 98.25 82 GLN A O 1
ATOM 670 N N . ASP A 1 83 ? -4.891 5.453 2.175 1.00 98.38 83 ASP A N 1
ATOM 671 C CA . ASP A 1 83 ? -3.652 6.054 1.662 1.00 98.38 83 ASP A CA 1
ATOM 672 C C . ASP A 1 83 ? -2.524 5.015 1.565 1.00 98.38 83 ASP A C 1
ATOM 674 O O . ASP A 1 83 ? -1.825 4.937 0.559 1.00 98.38 83 ASP A O 1
ATOM 678 N N . ALA A 1 84 ? -2.371 4.154 2.577 1.00 98.69 84 ALA A N 1
ATOM 679 C CA . ALA A 1 84 ? -1.364 3.096 2.543 1.00 98.69 84 ALA A CA 1
ATOM 680 C C . ALA A 1 84 ? -1.711 1.993 1.524 1.00 98.69 84 ALA A C 1
ATOM 682 O O . ALA A 1 84 ? -0.824 1.479 0.849 1.00 98.69 84 ALA A O 1
ATOM 683 N N . MET A 1 85 ? -2.996 1.653 1.359 1.00 98.62 85 MET A N 1
ATOM 684 C CA . MET A 1 85 ? -3.461 0.684 0.352 1.00 98.62 85 MET A CA 1
ATOM 685 C C . MET A 1 85 ? -3.405 1.239 -1.086 1.00 98.62 85 MET A C 1
ATOM 687 O O . MET A 1 85 ? -3.204 0.478 -2.032 1.00 98.62 85 MET A O 1
ATOM 691 N N . LYS A 1 86 ? -3.523 2.561 -1.256 1.00 98.75 86 LYS A N 1
ATOM 692 C CA . LYS A 1 86 ? -3.274 3.297 -2.505 1.00 98.75 86 LYS A CA 1
ATOM 693 C C . LYS A 1 86 ? -1.813 3.137 -2.943 1.00 98.75 86 LYS A C 1
ATOM 695 O O . LYS A 1 86 ? -1.569 2.785 -4.091 1.00 98.75 86 LYS A O 1
ATOM 700 N N . GLU A 1 87 ? -0.856 3.284 -2.027 1.00 98.81 87 GLU A N 1
ATOM 701 C CA . GLU A 1 87 ? 0.583 3.135 -2.332 1.00 98.81 87 GLU A CA 1
ATOM 702 C C . GLU A 1 87 ? 0.960 1.676 -2.650 1.00 98.81 87 GLU A C 1
ATOM 704 O O . GLU A 1 87 ? 1.837 1.421 -3.475 1.00 98.81 87 GLU A O 1
ATOM 709 N N . VAL A 1 88 ? 0.252 0.698 -2.062 1.00 98.88 88 VAL A N 1
ATOM 710 C CA . VAL A 1 88 ? 0.342 -0.715 -2.480 1.00 98.88 88 VAL A CA 1
ATOM 711 C C . VAL A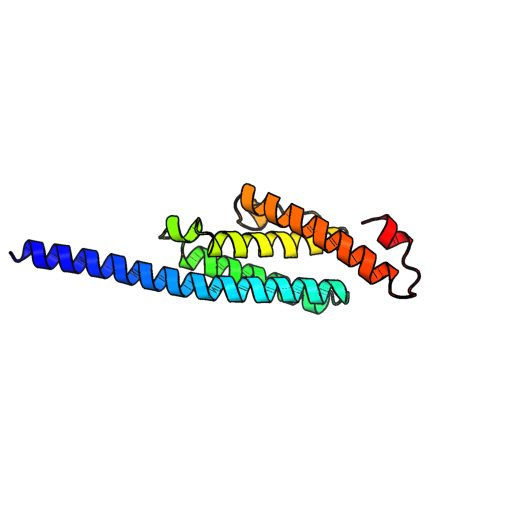 1 88 ? -0.122 -0.875 -3.929 1.00 98.88 88 VAL A C 1
ATOM 713 O O . VAL A 1 88 ? 0.547 -1.553 -4.708 1.00 98.88 88 VAL A O 1
ATOM 716 N N . ALA A 1 89 ? -1.246 -0.256 -4.306 1.00 98.81 89 ALA A N 1
ATOM 717 C CA . ALA A 1 89 ? -1.726 -0.287 -5.684 1.00 98.81 89 ALA A CA 1
ATOM 718 C C . ALA A 1 89 ? -0.726 0.373 -6.643 1.00 98.81 89 ALA A C 1
ATOM 720 O O . ALA A 1 89 ? -0.361 -0.252 -7.635 1.00 98.81 89 ALA A O 1
ATOM 721 N N . GLU A 1 90 ? -0.210 1.559 -6.312 1.00 98.75 90 GLU A N 1
ATOM 722 C CA . GLU A 1 90 ? 0.836 2.239 -7.083 1.00 98.75 90 GLU A CA 1
ATOM 723 C C . GLU A 1 90 ? 2.068 1.341 -7.289 1.00 98.75 90 GLU A C 1
ATOM 725 O O . GLU A 1 90 ? 2.430 1.046 -8.427 1.00 98.75 90 GLU A O 1
ATOM 730 N N . ALA A 1 91 ? 2.691 0.844 -6.215 1.00 98.69 91 ALA A N 1
ATOM 731 C CA . ALA A 1 91 ? 3.937 0.079 -6.307 1.00 98.69 91 ALA A CA 1
ATOM 732 C C . ALA A 1 91 ? 3.799 -1.199 -7.158 1.00 98.69 91 ALA A C 1
ATOM 734 O O . ALA A 1 91 ? 4.705 -1.539 -7.926 1.00 98.69 91 ALA A O 1
ATOM 735 N N . PHE A 1 92 ? 2.661 -1.896 -7.059 1.00 98.81 92 PHE A N 1
ATOM 736 C CA . PHE A 1 92 ? 2.387 -3.096 -7.853 1.00 98.81 92 PHE A CA 1
ATOM 737 C C . PHE A 1 92 ? 2.011 -2.781 -9.312 1.00 98.81 92 PHE A C 1
ATOM 739 O O . PHE A 1 92 ? 2.470 -3.483 -10.215 1.00 98.81 92 PHE A O 1
ATOM 746 N N . ILE A 1 93 ? 1.217 -1.735 -9.568 1.00 98.75 93 ILE A N 1
ATOM 747 C CA . ILE A 1 93 ? 0.825 -1.320 -10.926 1.00 98.75 93 ILE A CA 1
ATOM 748 C C . ILE A 1 93 ? 2.041 -0.776 -11.690 1.00 98.75 93 ILE A C 1
ATOM 750 O O . ILE A 1 93 ? 2.312 -1.237 -12.798 1.00 98.75 93 ILE A O 1
ATOM 754 N N . THR A 1 94 ? 2.828 0.113 -11.077 1.00 98.44 94 THR A N 1
ATOM 755 C CA . THR A 1 94 ? 4.073 0.662 -11.642 1.00 98.44 94 THR A CA 1
ATOM 756 C C . THR A 1 94 ? 5.074 -0.449 -11.970 1.00 98.44 94 THR A C 1
ATOM 758 O O . THR A 1 94 ? 5.634 -0.465 -13.066 1.00 98.44 94 THR A O 1
ATOM 761 N N . SER A 1 95 ? 5.254 -1.437 -11.077 1.00 98.38 95 SER A N 1
ATOM 762 C CA . SER A 1 95 ? 6.102 -2.608 -11.355 1.00 98.38 95 SER A CA 1
ATOM 763 C C . SER A 1 95 ? 5.621 -3.388 -12.580 1.00 98.38 95 SER A C 1
ATOM 765 O O . SER A 1 95 ? 6.422 -3.704 -13.461 1.00 98.38 95 SER A O 1
ATOM 767 N N . ALA A 1 96 ? 4.315 -3.664 -12.666 1.00 98.06 96 ALA A N 1
ATOM 768 C CA . ALA A 1 96 ? 3.745 -4.425 -13.770 1.00 98.06 96 ALA A CA 1
ATOM 769 C C . ALA A 1 96 ? 3.868 -3.683 -15.113 1.00 98.06 96 ALA A C 1
ATOM 771 O O . ALA A 1 96 ? 4.271 -4.289 -16.104 1.00 98.06 96 ALA A O 1
ATOM 772 N N . MET A 1 97 ? 3.596 -2.374 -15.137 1.00 97.12 97 MET A N 1
ATOM 773 C CA . MET A 1 97 ? 3.695 -1.540 -16.341 1.00 97.12 97 MET A CA 1
ATOM 774 C C . MET A 1 97 ? 5.138 -1.437 -16.858 1.00 97.12 97 MET A C 1
ATOM 776 O O . MET A 1 97 ? 5.386 -1.738 -18.026 1.00 97.12 97 MET A O 1
ATOM 780 N N . ILE A 1 98 ? 6.106 -1.113 -15.989 1.00 94.88 98 ILE A N 1
ATOM 781 C CA . ILE A 1 98 ? 7.534 -1.039 -16.358 1.00 94.88 98 ILE A CA 1
ATOM 782 C C . ILE A 1 98 ? 8.025 -2.381 -16.920 1.00 94.88 98 ILE A C 1
ATOM 784 O O . ILE A 1 98 ? 8.747 -2.416 -17.913 1.00 94.88 98 ILE A O 1
ATOM 788 N N . ARG A 1 99 ? 7.617 -3.500 -16.309 1.00 94.38 99 ARG A N 1
ATOM 789 C CA . ARG A 1 99 ? 8.117 -4.848 -16.636 1.00 94.38 99 ARG A CA 1
ATOM 790 C C . ARG A 1 99 ? 7.294 -5.574 -17.709 1.00 94.38 99 ARG A C 1
ATOM 792 O O . ARG A 1 99 ? 7.539 -6.757 -17.939 1.00 94.38 99 ARG A O 1
ATOM 799 N N . GLN A 1 100 ? 6.331 -4.901 -18.348 1.00 94.38 100 GLN A N 1
ATOM 800 C CA . GLN A 1 100 ? 5.399 -5.477 -19.336 1.00 94.38 100 GLN A CA 1
ATOM 801 C C . GLN A 1 100 ? 4.641 -6.725 -18.822 1.00 94.38 100 GLN A C 1
ATOM 803 O O . GLN A 1 100 ? 4.371 -7.670 -19.563 1.00 94.38 100 GLN A O 1
ATOM 808 N N . GLN A 1 101 ? 4.308 -6.745 -17.530 1.00 96.06 101 GLN A N 1
ATOM 809 C CA . GLN A 1 101 ? 3.585 -7.835 -16.871 1.00 96.06 101 GLN A CA 1
ATOM 810 C C . GLN A 1 101 ? 2.073 -7.565 -16.838 1.00 96.06 101 GLN A C 1
ATOM 812 O O . GLN A 1 101 ? 1.606 -6.439 -17.000 1.00 96.06 101 GLN A O 1
ATOM 817 N N . THR A 1 102 ? 1.280 -8.614 -16.607 1.00 97.25 102 THR A N 1
ATOM 818 C CA . THR A 1 102 ? -0.176 -8.490 -16.446 1.00 97.25 102 THR A CA 1
ATOM 819 C C . THR A 1 102 ? -0.512 -7.598 -15.251 1.00 97.25 102 THR A C 1
ATOM 821 O O . THR A 1 102 ? -0.031 -7.846 -14.145 1.00 97.25 102 THR A O 1
ATOM 824 N N . LEU A 1 103 ? -1.363 -6.586 -15.458 1.00 97.75 103 LEU A N 1
ATOM 825 C CA . LEU A 1 103 ? -1.803 -5.707 -14.374 1.00 97.75 103 LEU A CA 1
ATOM 826 C C . LEU A 1 103 ? -2.531 -6.511 -13.280 1.00 97.75 103 LEU A C 1
ATOM 828 O O . LEU A 1 103 ? -3.423 -7.306 -13.598 1.00 97.75 103 LEU A O 1
ATOM 832 N N . PRO A 1 104 ? -2.203 -6.301 -11.994 1.00 98.06 104 PRO A N 1
ATOM 833 C CA . PRO A 1 104 ? -2.917 -6.937 -10.895 1.00 98.06 104 PRO A CA 1
ATOM 834 C C . PRO A 1 104 ? -4.326 -6.349 -10.779 1.00 98.06 104 PRO A C 1
ATOM 836 O O . PRO A 1 104 ? -4.525 -5.154 -10.992 1.00 98.06 104 PRO A O 1
ATOM 839 N N . THR A 1 105 ? -5.314 -7.163 -10.409 1.00 98.31 105 THR A N 1
ATOM 840 C CA . THR A 1 105 ? -6.688 -6.687 -10.176 1.00 98.31 105 THR A CA 1
ATOM 841 C C . THR A 1 105 ? -6.847 -6.095 -8.765 1.00 98.31 105 THR A C 1
ATOM 843 O O . THR A 1 105 ? -6.081 -6.462 -7.866 1.00 98.31 105 THR A O 1
ATOM 846 N N . PRO A 1 106 ? -7.867 -5.248 -8.506 1.00 98.25 106 PRO A N 1
ATOM 847 C CA . PRO A 1 106 ? -8.179 -4.776 -7.151 1.00 98.25 106 PRO A CA 1
ATOM 848 C C . PRO A 1 106 ? -8.338 -5.928 -6.146 1.00 98.25 106 PRO A C 1
ATOM 850 O O . PRO A 1 106 ? -7.860 -5.855 -5.015 1.00 98.25 106 PRO A O 1
ATOM 853 N N . GLN A 1 107 ? -8.941 -7.038 -6.588 1.00 98.19 107 GLN A N 1
ATOM 854 C CA . GLN A 1 107 ? -9.147 -8.244 -5.785 1.00 98.19 107 GLN A CA 1
ATOM 855 C C . GLN A 1 107 ? -7.832 -8.977 -5.478 1.00 98.19 107 GLN A C 1
ATOM 857 O O . GLN A 1 107 ? -7.674 -9.489 -4.373 1.00 98.19 107 GLN A O 1
ATOM 862 N N . ALA A 1 108 ? -6.877 -9.006 -6.416 1.00 97.75 108 ALA A N 1
ATOM 863 C CA . ALA A 1 108 ? -5.564 -9.618 -6.200 1.00 97.75 108 ALA A CA 1
ATOM 864 C C . ALA A 1 108 ? -4.719 -8.838 -5.176 1.00 97.75 108 ALA A C 1
ATOM 866 O O . ALA A 1 108 ? -4.007 -9.446 -4.378 1.00 97.75 108 ALA A O 1
ATOM 867 N N . LEU A 1 109 ? -4.833 -7.504 -5.162 1.00 97.94 109 LEU A N 1
ATOM 868 C CA . LEU A 1 109 ? -4.174 -6.640 -4.172 1.00 97.94 109 LEU A CA 1
ATOM 869 C C . LEU A 1 109 ? -4.952 -6.524 -2.845 1.00 97.94 109 LEU A C 1
ATOM 871 O O . LEU A 1 109 ? -4.384 -6.105 -1.834 1.00 97.94 109 LEU A O 1
ATOM 875 N N . GLN A 1 110 ? -6.228 -6.933 -2.840 1.00 97.69 110 GLN A N 1
ATOM 876 C CA . GLN A 1 110 ? -7.183 -6.803 -1.731 1.00 97.69 110 GLN A CA 1
ATOM 877 C C . GLN A 1 110 ? -7.368 -5.337 -1.290 1.00 97.69 110 GLN A C 1
ATOM 879 O O . GLN A 1 110 ? -7.269 -5.004 -0.105 1.00 97.69 110 GLN A O 1
ATOM 884 N N . VAL A 1 111 ? -7.615 -4.460 -2.268 1.00 97.81 111 VAL A N 1
ATOM 885 C CA . VAL A 1 111 ? -7.862 -3.022 -2.072 1.00 97.81 111 VAL A CA 1
ATOM 886 C C . VAL A 1 111 ? -9.199 -2.611 -2.691 1.00 97.81 111 VAL A C 1
ATOM 888 O O . VAL A 1 111 ? -9.665 -3.231 -3.650 1.00 97.81 111 VAL A O 1
ATOM 891 N N . GLU A 1 112 ? -9.807 -1.550 -2.161 1.00 97.75 112 GLU A N 1
ATOM 892 C CA . GLU A 1 112 ? -11.074 -1.024 -2.678 1.00 97.75 112 GLU A CA 1
ATOM 893 C C . GLU A 1 112 ? -10.949 -0.507 -4.125 1.00 97.75 112 GLU A C 1
ATOM 895 O O . GLU A 1 112 ? -9.900 0.034 -4.489 1.00 97.75 112 GLU A O 1
ATOM 900 N N . PRO A 1 113 ? -12.001 -0.600 -4.967 1.00 98.12 113 PRO A N 1
ATOM 901 C CA . PRO A 1 113 ? -11.935 -0.165 -6.366 1.00 98.12 113 PRO A CA 1
ATOM 902 C C . PRO A 1 113 ? -11.568 1.316 -6.551 1.00 98.12 113 PRO A C 1
ATOM 904 O O . PRO A 1 113 ? -10.839 1.657 -7.479 1.00 98.12 113 PRO A O 1
ATOM 907 N N . SER A 1 114 ? -12.029 2.197 -5.659 1.00 97.88 114 SER A N 1
ATOM 908 C CA . SER A 1 114 ? -11.647 3.617 -5.633 1.00 97.88 114 SER A CA 1
ATOM 909 C C . SER A 1 114 ? -10.162 3.805 -5.312 1.00 97.88 114 SER A C 1
ATOM 911 O O . SER A 1 114 ? -9.471 4.573 -5.976 1.00 97.88 114 SER A O 1
ATOM 913 N N . THR A 1 115 ? -9.663 3.067 -4.323 1.00 98.38 115 THR A N 1
ATOM 914 C CA . THR A 1 115 ? -8.272 3.094 -3.855 1.00 98.38 115 THR A CA 1
ATOM 915 C C . THR A 1 115 ? -7.312 2.531 -4.907 1.00 98.38 115 THR A C 1
ATOM 917 O O . THR A 1 115 ? -6.244 3.099 -5.130 1.00 98.38 115 THR A O 1
ATOM 920 N N . TYR A 1 116 ? -7.729 1.489 -5.636 1.00 98.75 116 TYR A N 1
ATOM 921 C CA . TYR A 1 116 ? -7.026 0.974 -6.813 1.00 98.75 116 TYR A CA 1
ATOM 922 C C . TYR A 1 116 ? -6.921 2.019 -7.932 1.00 98.75 116 TYR A C 1
ATOM 924 O O . TYR A 1 116 ? -5.836 2.245 -8.461 1.00 98.75 116 TYR A O 1
ATOM 932 N N . LEU A 1 117 ? -8.033 2.677 -8.285 1.00 98.56 117 LEU A N 1
ATOM 933 C CA . LEU A 1 117 ? -8.045 3.709 -9.329 1.00 98.56 117 LEU A CA 1
ATOM 934 C C . LEU A 1 117 ? -7.193 4.931 -8.949 1.00 98.56 117 LEU A C 1
ATOM 936 O O . LEU A 1 117 ? -6.566 5.524 -9.823 1.00 98.56 117 LEU A O 1
ATOM 940 N N . ASN A 1 118 ? -7.124 5.274 -7.660 1.00 98.38 118 ASN A N 1
ATOM 941 C CA . ASN A 1 118 ? -6.259 6.344 -7.167 1.00 98.38 118 ASN A CA 1
ATOM 942 C C . ASN A 1 118 ? -4.768 5.975 -7.312 1.00 98.38 118 ASN A C 1
ATOM 944 O O . ASN A 1 118 ? -4.017 6.703 -7.956 1.00 98.38 118 ASN A O 1
ATOM 948 N N . GLY A 1 119 ? -4.364 4.790 -6.833 1.00 98.62 119 GLY A N 1
ATOM 949 C CA . GLY A 1 119 ? -2.990 4.294 -7.003 1.00 98.62 119 GLY A CA 1
ATOM 950 C C . GLY A 1 119 ? -2.596 4.063 -8.470 1.00 98.62 119 GLY A C 1
ATOM 951 O O . GLY A 1 119 ? -1.429 4.198 -8.824 1.00 98.62 119 GLY A O 1
ATOM 952 N N . MET A 1 120 ? -3.558 3.790 -9.361 1.00 98.50 120 MET A N 1
ATOM 953 C CA . MET A 1 120 ? -3.329 3.741 -10.812 1.00 98.50 120 MET A CA 1
ATOM 954 C C . MET A 1 120 ? -3.024 5.125 -11.416 1.00 98.50 120 MET A C 1
ATOM 956 O O . MET A 1 120 ? -2.204 5.223 -12.329 1.00 98.50 120 MET A O 1
ATOM 960 N N . ALA A 1 121 ? -3.649 6.197 -10.917 1.00 98.31 121 ALA A N 1
ATOM 961 C CA . ALA A 1 121 ? -3.368 7.564 -11.366 1.00 98.31 121 ALA A CA 1
ATOM 962 C C . ALA A 1 121 ? -1.984 8.057 -10.895 1.00 98.31 121 ALA A C 1
ATOM 964 O O . ALA A 1 121 ? -1.280 8.760 -11.626 1.00 98.31 121 ALA A O 1
ATOM 965 N N . GLU A 1 122 ? -1.561 7.641 -9.701 1.00 98.25 122 GLU A N 1
ATOM 966 C CA . GLU A 1 122 ? -0.204 7.880 -9.202 1.00 98.25 122 GLU A CA 1
ATOM 967 C C . GLU A 1 122 ? 0.826 7.034 -9.961 1.00 98.25 122 GLU A C 1
ATOM 969 O O . GLU A 1 122 ? 1.829 7.582 -10.411 1.00 98.25 122 GLU A O 1
ATOM 974 N N . ALA A 1 123 ? 0.529 5.765 -10.263 1.00 98.19 123 ALA A N 1
ATOM 975 C CA . ALA A 1 123 ? 1.390 4.921 -11.095 1.00 98.19 123 ALA A CA 1
ATOM 976 C C . ALA A 1 123 ? 1.646 5.529 -12.485 1.00 98.19 123 ALA A C 1
ATOM 978 O O . ALA A 1 123 ? 2.782 5.555 -12.952 1.00 98.19 123 ALA A O 1
ATOM 979 N N . ALA A 1 124 ? 0.623 6.108 -13.125 1.00 96.94 124 ALA A N 1
ATOM 980 C CA . ALA A 1 124 ? 0.788 6.848 -14.381 1.00 96.94 124 ALA A CA 1
ATOM 981 C C . ALA A 1 124 ? 1.666 8.113 -14.230 1.00 96.94 124 ALA A C 1
ATOM 983 O O . ALA A 1 124 ? 2.354 8.524 -15.168 1.00 96.94 124 ALA A O 1
ATOM 984 N N . THR A 1 125 ? 1.684 8.724 -13.042 1.00 96.56 125 THR A N 1
ATOM 985 C CA . THR A 1 125 ? 2.547 9.873 -12.724 1.00 96.56 125 THR A CA 1
ATOM 986 C C . THR A 1 125 ? 3.997 9.438 -12.477 1.00 96.56 125 THR A C 1
ATOM 988 O O . THR A 1 125 ? 4.926 10.099 -12.948 1.00 96.56 125 THR A O 1
ATOM 991 N N . GLU A 1 126 ? 4.213 8.303 -11.812 1.00 96.81 126 GLU A N 1
ATOM 992 C CA . GLU A 1 126 ? 5.549 7.754 -11.564 1.00 96.81 126 GLU A CA 1
ATOM 993 C C . GLU A 1 126 ? 6.146 7.085 -12.822 1.00 96.81 126 GLU A C 1
ATOM 995 O O . GLU A 1 126 ? 7.356 7.167 -13.026 1.00 96.81 126 GLU A O 1
ATOM 1000 N N . LEU A 1 127 ? 5.327 6.555 -13.746 1.00 95.44 127 LEU A N 1
ATOM 1001 C CA . LEU A 1 127 ? 5.758 6.184 -15.107 1.00 95.44 127 LEU A CA 1
ATOM 1002 C C . LEU A 1 127 ? 6.324 7.384 -15.872 1.00 95.44 127 LEU A C 1
ATOM 1004 O O . LEU A 1 127 ? 7.442 7.320 -16.380 1.00 95.44 127 LEU A O 1
ATOM 1008 N N . ARG A 1 128 ? 5.601 8.514 -15.900 1.00 95.00 128 ARG A N 1
ATOM 1009 C CA . ARG A 1 128 ? 6.092 9.761 -16.515 1.00 95.00 128 ARG A CA 1
ATOM 1010 C C . ARG A 1 128 ? 7.454 10.164 -15.946 1.00 95.00 128 ARG A C 1
ATOM 1012 O O . ARG A 1 128 ? 8.314 10.648 -16.680 1.00 95.00 128 ARG A O 1
ATOM 1019 N N . ARG A 1 129 ? 7.656 9.989 -14.640 1.00 93.00 129 ARG A N 1
ATOM 1020 C CA . ARG A 1 129 ? 8.942 10.250 -13.994 1.00 93.00 129 ARG A CA 1
ATOM 1021 C C . ARG A 1 129 ? 10.009 9.237 -14.407 1.00 93.00 129 ARG A C 1
ATOM 1023 O O . ARG A 1 129 ? 11.117 9.660 -14.702 1.00 93.00 129 ARG A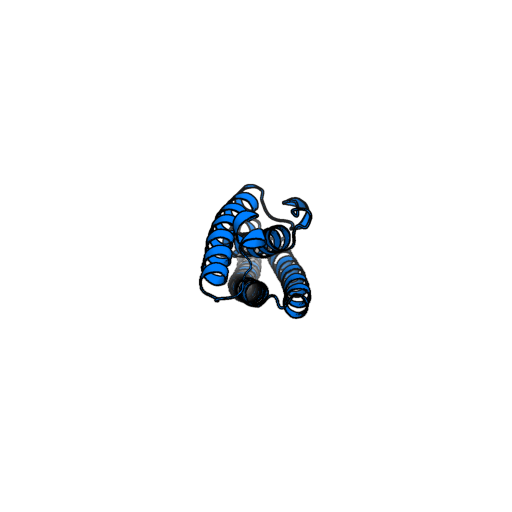 O 1
ATOM 1030 N N . PHE A 1 130 ? 9.686 7.947 -14.462 1.00 91.19 130 PHE A N 1
ATOM 1031 C CA . PHE A 1 130 ? 10.593 6.885 -14.905 1.00 91.19 130 PHE A CA 1
ATOM 1032 C C . PHE A 1 130 ? 11.121 7.154 -16.321 1.00 91.19 130 PHE A C 1
ATOM 1034 O O . PHE A 1 130 ? 12.330 7.160 -16.528 1.00 91.19 130 PHE A O 1
ATOM 1041 N N . ILE A 1 131 ? 10.235 7.515 -17.257 1.00 90.75 131 ILE A N 1
ATOM 1042 C CA . ILE A 1 131 ? 10.587 7.941 -18.622 1.00 90.75 131 ILE A CA 1
ATOM 1043 C C . ILE A 1 131 ? 11.549 9.141 -18.592 1.00 90.75 131 ILE A C 1
ATOM 1045 O O . ILE A 1 131 ? 12.591 9.126 -19.245 1.00 90.75 131 ILE A O 1
ATOM 1049 N N . LEU A 1 132 ? 11.250 10.175 -17.798 1.00 90.69 132 LEU A N 1
ATOM 1050 C CA . LEU A 1 132 ? 12.111 11.358 -17.683 1.00 90.69 132 LEU A CA 1
ATOM 1051 C C . LEU A 1 132 ? 13.468 11.057 -17.022 1.00 90.69 132 LEU A C 1
ATOM 1053 O O . LEU A 1 132 ? 14.472 11.643 -17.420 1.00 90.69 132 LEU A O 1
ATOM 1057 N N . ASP A 1 133 ? 13.525 10.157 -16.041 1.00 87.56 133 ASP A N 1
ATOM 1058 C CA . ASP A 1 133 ? 14.767 9.749 -15.375 1.00 87.56 133 ASP A CA 1
ATOM 1059 C C . ASP A 1 133 ? 15.591 8.757 -16.227 1.00 87.56 133 ASP A C 1
ATOM 1061 O O . ASP A 1 133 ? 16.810 8.696 -16.050 1.00 87.56 133 ASP A O 1
ATOM 1065 N N . MET A 1 134 ? 14.973 8.050 -17.187 1.00 84.25 134 MET A N 1
ATOM 1066 C CA . MET A 1 134 ? 15.665 7.350 -18.282 1.00 84.25 134 MET A CA 1
ATOM 1067 C C . MET A 1 134 ? 16.262 8.344 -19.283 1.00 84.25 134 MET A C 1
ATOM 1069 O O . MET A 1 134 ? 17.468 8.329 -19.485 1.00 84.25 134 MET A O 1
ATOM 1073 N N . MET A 1 135 ? 15.455 9.254 -19.852 1.00 84.50 135 MET A N 1
ATOM 1074 C CA . MET A 1 135 ? 15.881 10.239 -20.870 1.00 84.50 135 MET A CA 1
ATOM 1075 C C . MET A 1 135 ? 17.008 11.185 -20.411 1.00 84.50 135 MET A C 1
ATOM 1077 O O . MET A 1 135 ? 17.589 11.905 -21.221 1.00 84.50 135 MET A O 1
ATOM 1081 N N . ARG A 1 136 ? 17.279 11.242 -19.102 1.00 83.06 136 ARG A N 1
ATOM 1082 C CA . ARG A 1 136 ? 18.351 12.041 -18.487 1.00 83.06 136 ARG A CA 1
ATOM 1083 C C . ARG A 1 136 ? 19.653 11.277 -18.264 1.00 83.06 136 ARG A C 1
ATOM 1085 O O . ARG A 1 136 ? 20.652 11.904 -17.911 1.00 83.06 136 ARG A O 1
ATOM 1092 N N . ARG A 1 137 ? 19.642 9.956 -18.425 1.00 76.50 137 ARG A N 1
ATOM 1093 C CA . ARG A 1 137 ? 20.841 9.126 -18.559 1.00 76.50 137 ARG A CA 1
ATOM 1094 C C . ARG A 1 137 ? 21.147 9.077 -20.057 1.00 76.50 137 ARG A C 1
ATOM 1096 O O . ARG A 1 137 ? 20.226 9.012 -20.861 1.00 76.50 137 ARG A O 1
ATOM 1103 N N . GLU A 1 138 ? 22.416 9.119 -20.450 1.00 61.94 138 GLU A N 1
ATOM 1104 C CA . GLU A 1 138 ? 22.798 9.088 -21.878 1.00 61.94 138 GLU A CA 1
ATOM 1105 C C . GLU A 1 138 ? 22.693 7.672 -22.497 1.00 61.94 138 GLU A C 1
ATOM 1107 O O . GLU A 1 138 ? 23.180 7.424 -23.600 1.00 61.94 138 GLU A O 1
ATOM 1112 N N . ASP A 1 139 ? 22.041 6.741 -21.793 1.00 58.28 139 ASP A N 1
ATOM 1113 C CA . ASP A 1 139 ? 21.768 5.378 -22.238 1.00 58.28 139 ASP A CA 1
ATOM 1114 C C . ASP A 1 139 ? 20.694 5.375 -23.339 1.00 58.28 139 ASP A C 1
ATOM 1116 O O . ASP A 1 139 ? 19.631 5.985 -23.214 1.00 58.28 139 ASP A O 1
ATOM 1120 N N . SER A 1 140 ? 20.952 4.660 -24.435 1.00 53.41 140 SER A N 1
ATOM 1121 C CA . SER A 1 140 ? 20.160 4.713 -25.671 1.00 53.41 140 SER A CA 1
ATOM 1122 C C . SER A 1 140 ? 18.849 3.906 -25.610 1.00 53.41 140 SER A C 1
ATOM 1124 O O . SER A 1 140 ? 18.602 3.047 -26.454 1.00 53.41 140 SER A O 1
ATOM 1126 N N . HIS A 1 141 ? 18.010 4.156 -24.605 1.00 63.66 141 HIS A N 1
ATOM 1127 C CA . HIS A 1 141 ? 16.757 3.437 -24.345 1.00 63.66 141 HIS A CA 1
ATOM 1128 C C . HIS A 1 141 ? 15.506 4.145 -24.908 1.00 63.66 141 HIS A C 1
ATOM 1130 O O . HIS A 1 141 ? 14.453 4.135 -24.267 1.00 63.66 141 HIS A O 1
ATOM 1136 N N . SER A 1 142 ? 15.602 4.744 -26.106 1.00 63.53 142 SER A N 1
ATOM 1137 C CA . SER A 1 142 ? 14.465 5.417 -26.771 1.00 63.53 142 SER A CA 1
ATOM 1138 C C . SER A 1 142 ? 13.269 4.470 -26.908 1.00 63.53 142 SER A C 1
ATOM 1140 O O . SER A 1 142 ? 12.182 4.779 -26.437 1.00 63.53 142 SER A O 1
ATOM 1142 N N . ASP A 1 143 ? 13.510 3.253 -27.398 1.00 71.31 143 ASP A N 1
ATOM 1143 C CA . ASP A 1 143 ? 12.514 2.197 -27.614 1.00 71.31 143 ASP A CA 1
ATOM 1144 C C . ASP A 1 143 ? 11.726 1.797 -26.348 1.00 71.31 143 ASP A C 1
ATOM 1146 O O . ASP A 1 143 ? 10.597 1.317 -26.447 1.00 71.31 143 ASP A O 1
ATOM 1150 N N . GLU A 1 144 ? 12.301 1.959 -25.147 1.00 74.19 144 GLU A N 1
ATOM 1151 C CA . GLU A 1 144 ? 11.594 1.708 -23.881 1.00 74.19 144 GLU A CA 1
ATOM 1152 C C . GLU A 1 144 ? 10.895 2.970 -23.353 1.00 74.19 144 GLU A C 1
ATOM 1154 O O . GLU A 1 144 ? 9.806 2.867 -22.792 1.00 74.19 144 GLU A O 1
ATOM 1159 N N . ALA A 1 145 ? 11.458 4.158 -23.593 1.00 74.12 145 ALA A N 1
ATOM 1160 C CA . ALA A 1 145 ? 10.828 5.437 -23.267 1.00 74.12 145 ALA A CA 1
ATOM 1161 C C . ALA A 1 145 ? 9.615 5.754 -24.169 1.00 74.12 145 ALA A C 1
ATOM 1163 O O . ALA A 1 145 ? 8.672 6.393 -23.717 1.00 74.12 145 ALA A O 1
ATOM 1164 N N . GLU A 1 146 ? 9.615 5.284 -25.420 1.00 76.06 146 GLU A N 1
ATOM 1165 C CA . GLU A 1 146 ? 8.515 5.406 -26.393 1.00 76.06 146 GLU A CA 1
ATOM 1166 C C . GLU A 1 146 ? 7.388 4.376 -26.172 1.00 76.06 146 GLU A C 1
ATOM 1168 O O . GLU A 1 146 ? 6.317 4.484 -26.771 1.00 76.06 146 GLU A O 1
ATOM 1173 N N . ARG A 1 147 ? 7.623 3.368 -25.320 1.00 83.38 147 ARG A N 1
ATOM 1174 C CA . ARG A 1 147 ? 6.679 2.282 -25.001 1.00 83.38 147 ARG A CA 1
ATOM 1175 C C . ARG A 1 147 ? 5.802 2.578 -23.774 1.00 83.38 147 ARG A C 1
ATOM 1177 O O . ARG A 1 147 ? 4.756 1.943 -23.629 1.00 83.38 147 ARG A O 1
ATOM 1184 N N . LEU A 1 148 ? 6.266 3.439 -22.865 1.00 77.69 148 LEU A N 1
ATOM 1185 C CA . LEU A 1 148 ? 5.697 3.672 -21.527 1.00 77.69 148 LEU A CA 1
ATOM 1186 C C . LEU A 1 148 ? 4.770 4.900 -21.457 1.00 77.69 148 LEU A C 1
ATOM 1188 O O . LEU A 1 148 ? 3.864 4.848 -20.596 1.00 77.69 148 LEU A O 1
#

Radius of gyration: 19.78 Å; chains: 1; bounding box: 48×22×68 Å

Secondary structure (DSSP, 8-state):
-HHHHHHHHHHHHHHHHHHHHHHHHHHHHHHHHHHHHHHHHHHTTT-HHHHHHHHHHHHHHHHHHHHTTTT-HHHHTSHHHHHHHHHHHHHHHHHHHHTTPPPPPHHHHT--HHHHHHHHHHHHHHHHHHHHHHHTS-S--HHHHTT-